Protein AF-A0A2I0HQG8-F1 (afdb_monomer_lite)

Sequence (71 aa):
MANPPKQSAQETPHRALEAKFITLLQSCKVPKQLHQVQAQLVVHGFEHNDYIGPKVISLCFETKEIGYARK

Structure (mmCIF, N/CA/C/O backbone):
data_AF-A0A2I0HQG8-F1
#
_entry.id   AF-A0A2I0HQG8-F1
#
loop_
_atom_site.group_PDB
_atom_site.id
_atom_site.type_symbol
_atom_site.label_atom_id
_atom_site.label_alt_id
_atom_site.label_comp_id
_atom_site.label_asym_id
_atom_site.label_entity_id
_atom_site.label_seq_id
_atom_site.pdbx_PDB_ins_code
_atom_site.Cartn_x
_atom_site.Cartn_y
_atom_site.Cartn_z
_atom_site.occupancy
_atom_site.B_iso_or_equiv
_atom_site.auth_seq_id
_atom_site.auth_comp_id
_atom_site.auth_asym_id
_atom_site.auth_atom_id
_atom_site.pdbx_PDB_model_num
ATOM 1 N N . MET A 1 1 ? 29.859 17.602 -33.797 1.00 47.97 1 MET A N 1
ATOM 2 C CA . MET A 1 1 ? 29.227 16.440 -33.134 1.00 47.97 1 MET A CA 1
ATOM 3 C C . MET A 1 1 ? 28.118 16.962 -32.238 1.00 47.97 1 MET A C 1
ATOM 5 O O . MET A 1 1 ? 28.405 17.508 -31.182 1.00 47.97 1 MET A O 1
ATOM 9 N N . ALA A 1 2 ? 26.874 16.926 -32.715 1.00 45.00 2 ALA A N 1
ATOM 10 C CA . ALA A 1 2 ? 25.723 17.363 -31.934 1.00 45.00 2 ALA A CA 1
ATOM 11 C C . ALA A 1 2 ? 25.400 16.294 -30.880 1.00 45.00 2 ALA A C 1
ATOM 13 O O . ALA A 1 2 ? 25.245 15.124 -31.222 1.00 45.00 2 ALA A O 1
ATOM 14 N N . ASN A 1 3 ? 25.334 16.690 -29.607 1.00 43.47 3 ASN A N 1
ATOM 15 C CA . ASN A 1 3 ? 24.749 15.857 -28.560 1.00 43.47 3 ASN A CA 1
ATOM 16 C C . ASN A 1 3 ? 23.266 15.631 -28.901 1.00 43.47 3 ASN A C 1
ATOM 18 O O . ASN A 1 3 ? 22.579 16.616 -29.188 1.00 43.47 3 ASN A O 1
ATOM 22 N N . PRO A 1 4 ? 22.750 14.390 -28.871 1.00 52.03 4 PRO A N 1
ATOM 23 C CA . PRO A 1 4 ? 21.319 14.183 -29.007 1.00 52.03 4 PRO A CA 1
ATOM 24 C C . PRO A 1 4 ? 20.604 14.864 -27.827 1.00 52.03 4 PRO A C 1
ATOM 26 O O . PRO A 1 4 ? 21.096 14.806 -26.693 1.00 52.03 4 PRO A O 1
ATOM 29 N N . PRO A 1 5 ? 19.465 15.537 -28.064 1.00 49.53 5 PRO A N 1
ATOM 30 C CA . PRO A 1 5 ? 18.680 16.111 -26.984 1.00 49.53 5 PRO A CA 1
ATOM 31 C C . PRO A 1 5 ? 18.281 14.989 -26.022 1.00 49.53 5 PRO A C 1
ATOM 33 O O . PRO A 1 5 ? 17.733 13.968 -26.437 1.00 49.53 5 PRO A O 1
ATOM 36 N N . LYS A 1 6 ? 18.597 15.179 -24.734 1.00 53.53 6 LYS A N 1
ATOM 37 C CA . LYS A 1 6 ? 18.135 14.319 -23.641 1.00 53.53 6 LYS A CA 1
ATOM 38 C C . LYS A 1 6 ? 16.630 14.166 -23.801 1.00 53.53 6 LYS A C 1
ATOM 40 O O . LYS A 1 6 ? 15.915 15.164 -23.749 1.00 53.53 6 LYS A O 1
ATOM 45 N N . GLN A 1 7 ? 16.201 12.932 -24.053 1.00 49.75 7 GLN A N 1
ATOM 46 C CA . GLN A 1 7 ? 14.803 12.554 -24.175 1.00 49.75 7 GLN A CA 1
ATOM 47 C C . GLN A 1 7 ? 14.029 13.222 -23.041 1.00 49.75 7 GLN A C 1
ATOM 49 O O . GLN A 1 7 ? 14.287 12.980 -21.860 1.00 49.75 7 GLN A O 1
ATOM 54 N N . SER A 1 8 ? 13.130 14.121 -23.429 1.00 49.66 8 SER A N 1
ATOM 55 C CA . SER A 1 8 ? 12.047 14.611 -22.596 1.00 49.66 8 SER A CA 1
ATOM 56 C C . SER A 1 8 ? 11.459 13.424 -21.843 1.00 49.66 8 SER A C 1
ATOM 58 O O . SER A 1 8 ? 11.225 12.377 -22.440 1.00 49.66 8 SER A O 1
ATOM 60 N N . ALA A 1 9 ? 11.301 13.581 -20.530 1.00 56.41 9 ALA A N 1
ATOM 61 C CA . ALA A 1 9 ? 10.834 12.570 -19.595 1.00 56.41 9 ALA A CA 1
ATOM 62 C C . ALA A 1 9 ? 9.626 11.785 -20.140 1.00 56.41 9 ALA A C 1
ATOM 64 O O . ALA A 1 9 ? 8.476 12.171 -19.953 1.00 56.41 9 ALA A O 1
ATOM 65 N N . GLN A 1 10 ? 9.882 10.670 -20.822 1.00 54.16 10 GLN A N 1
ATOM 66 C CA . GLN A 1 10 ? 8.871 9.660 -21.068 1.00 54.16 10 GLN A CA 1
ATOM 67 C C . GLN A 1 10 ? 8.793 8.868 -19.772 1.00 54.16 10 GLN A C 1
ATOM 69 O O . GLN A 1 10 ? 9.535 7.905 -19.572 1.00 54.16 10 GLN A O 1
ATOM 74 N N . GLU A 1 11 ? 7.953 9.322 -18.841 1.00 59.22 11 GLU A N 1
ATOM 75 C CA . GLU A 1 11 ? 7.519 8.454 -17.754 1.00 59.22 11 GLU A CA 1
ATOM 76 C C . GLU A 1 11 ? 6.965 7.195 -18.407 1.00 59.22 11 GLU A C 1
ATOM 78 O O . GLU A 1 11 ? 5.993 7.236 -19.165 1.00 59.22 11 GLU A O 1
ATOM 83 N N . THR A 1 12 ? 7.639 6.068 -18.190 1.00 80.88 12 THR A N 1
ATOM 84 C CA . THR A 1 12 ? 7.122 4.796 -18.671 1.00 80.88 12 THR A CA 1
ATOM 85 C C . THR A 1 12 ? 5.716 4.620 -18.090 1.00 80.88 12 THR A C 1
ATOM 87 O O . THR A 1 12 ? 5.474 5.040 -16.954 1.00 80.88 12 THR A O 1
ATOM 90 N N . PRO A 1 13 ? 4.775 3.990 -18.814 1.00 81.06 13 PRO A N 1
ATOM 91 C CA . PRO A 1 13 ? 3.435 3.729 -18.285 1.00 81.06 13 PRO A CA 1
ATOM 92 C C . PRO A 1 13 ? 3.471 3.079 -16.894 1.00 81.06 13 PRO A C 1
ATOM 94 O O . PRO A 1 13 ? 2.638 3.377 -16.045 1.00 81.06 13 PRO A O 1
ATOM 97 N N . HIS A 1 14 ? 4.503 2.269 -16.641 1.00 83.62 14 HIS A N 1
ATOM 98 C CA . HIS A 1 14 ? 4.811 1.688 -15.342 1.00 83.62 14 HIS A CA 1
ATOM 99 C C . HIS A 1 14 ? 5.121 2.734 -14.256 1.00 83.62 14 HIS A C 1
ATOM 101 O O . HIS A 1 14 ? 4.535 2.670 -13.181 1.00 83.62 14 HIS A O 1
ATOM 107 N N . ARG A 1 15 ? 5.993 3.722 -14.516 1.00 85.12 15 ARG A N 1
ATOM 108 C CA . ARG A 1 15 ? 6.294 4.806 -13.557 1.00 85.12 15 ARG A CA 1
ATOM 109 C C . ARG A 1 15 ? 5.080 5.686 -13.276 1.00 85.12 15 ARG A C 1
ATOM 111 O O . ARG A 1 15 ? 4.829 6.028 -12.124 1.00 85.12 15 ARG A O 1
ATOM 118 N N . ALA A 1 16 ? 4.293 5.992 -14.305 1.00 87.94 16 ALA A N 1
ATOM 119 C CA . ALA A 1 16 ? 3.056 6.746 -14.132 1.00 87.94 16 ALA A CA 1
ATOM 120 C C . ALA A 1 16 ? 2.036 5.978 -13.269 1.00 87.94 16 ALA A C 1
ATOM 122 O O . ALA A 1 16 ? 1.331 6.575 -12.454 1.00 87.94 16 ALA A O 1
ATOM 123 N N . LEU A 1 17 ? 1.954 4.652 -13.426 1.00 89.50 17 LEU A N 1
ATOM 124 C CA . LEU A 1 17 ? 1.091 3.808 -12.599 1.00 89.50 17 LEU A CA 1
ATOM 125 C C . LEU A 1 17 ? 1.602 3.709 -11.153 1.00 89.50 17 LEU A C 1
ATOM 127 O O . LEU A 1 17 ? 0.810 3.822 -10.220 1.00 89.50 17 LEU A O 1
ATOM 131 N N . GLU A 1 18 ? 2.917 3.582 -10.966 1.00 89.62 18 GLU A N 1
ATOM 132 C CA . GLU A 1 18 ? 3.564 3.584 -9.649 1.00 89.62 18 GLU A CA 1
ATOM 133 C C . GLU A 1 18 ? 3.238 4.864 -8.868 1.00 89.62 18 GLU A C 1
ATOM 135 O O . GLU A 1 18 ? 2.764 4.801 -7.733 1.00 89.62 18 GLU A O 1
ATOM 140 N N . ALA A 1 19 ? 3.396 6.031 -9.502 1.00 90.31 19 ALA A N 1
ATOM 141 C CA . ALA A 1 19 ? 3.070 7.319 -8.896 1.00 90.31 19 ALA A CA 1
ATOM 142 C C . ALA A 1 19 ? 1.591 7.404 -8.478 1.00 90.31 19 ALA A C 1
ATOM 144 O O . ALA A 1 19 ? 1.288 7.843 -7.366 1.00 90.31 19 ALA A O 1
ATOM 145 N N . LYS A 1 20 ? 0.668 6.918 -9.322 1.00 91.56 20 LYS A N 1
ATOM 146 C CA . LYS A 1 20 ? -0.767 6.864 -8.994 1.00 91.56 20 LYS A CA 1
ATOM 147 C C . LYS A 1 20 ? -1.043 5.997 -7.771 1.00 91.56 20 LYS A C 1
ATOM 149 O O . LYS A 1 20 ? -1.815 6.412 -6.907 1.00 91.56 20 LYS A O 1
ATOM 154 N N . PHE A 1 21 ? -0.411 4.828 -7.671 1.00 91.31 21 PHE A N 1
ATOM 155 C CA . PHE A 1 21 ? -0.563 3.967 -6.500 1.00 91.31 21 PHE A CA 1
ATOM 156 C C . PHE A 1 21 ? -0.001 4.606 -5.237 1.00 91.31 21 PHE A C 1
ATOM 158 O O . PHE A 1 21 ? -0.643 4.534 -4.192 1.00 91.31 21 PHE A O 1
ATOM 165 N N . ILE A 1 22 ? 1.142 5.287 -5.324 1.00 90.31 22 ILE A N 1
ATOM 166 C CA . ILE A 1 22 ? 1.710 6.020 -4.188 1.00 90.31 22 ILE A CA 1
ATOM 167 C C . ILE A 1 22 ? 0.735 7.098 -3.699 1.00 90.31 22 ILE A C 1
ATOM 169 O O . ILE A 1 22 ? 0.463 7.166 -2.499 1.00 90.31 22 ILE A O 1
ATOM 173 N N . THR A 1 23 ? 0.172 7.901 -4.604 1.00 90.88 23 THR A N 1
ATOM 174 C CA . THR A 1 23 ? -0.833 8.915 -4.247 1.00 90.88 23 THR A CA 1
ATOM 175 C C . THR A 1 23 ? -2.083 8.281 -3.637 1.00 90.88 23 THR A C 1
ATOM 177 O O . THR A 1 23 ? -2.603 8.774 -2.634 1.00 90.88 23 THR A O 1
ATOM 180 N N . LEU A 1 24 ? -2.552 7.165 -4.199 1.00 89.94 24 LEU A N 1
ATOM 181 C CA . LEU A 1 24 ? -3.724 6.455 -3.696 1.00 89.94 24 LEU A CA 1
ATOM 182 C C . LEU A 1 24 ? -3.491 5.922 -2.276 1.00 89.94 24 LEU A C 1
ATOM 184 O O . LEU A 1 24 ? -4.330 6.142 -1.402 1.00 89.94 24 LEU A O 1
ATOM 188 N N . LEU A 1 25 ? -2.328 5.316 -2.026 1.00 88.50 25 LEU A N 1
ATOM 189 C CA . LEU A 1 25 ? -1.906 4.843 -0.706 1.00 88.50 25 LEU A CA 1
ATOM 190 C C . LEU A 1 25 ? -1.852 5.987 0.312 1.00 88.50 25 LEU A C 1
ATOM 192 O O . LEU A 1 25 ? -2.405 5.855 1.396 1.00 88.50 25 LEU A O 1
ATOM 196 N N . GLN A 1 26 ? -1.283 7.139 -0.049 1.00 87.44 26 GLN A N 1
ATOM 197 C CA . GLN A 1 26 ? -1.245 8.319 0.829 1.00 87.44 26 GLN A CA 1
ATOM 198 C C . GLN A 1 26 ? -2.637 8.867 1.180 1.00 87.44 26 GLN A C 1
ATOM 200 O O . GLN A 1 26 ? -2.820 9.468 2.236 1.00 87.44 26 GLN A O 1
ATOM 205 N N . SER A 1 27 ? -3.619 8.688 0.295 1.00 87.06 27 SER A N 1
ATOM 206 C CA . SER A 1 27 ? -5.002 9.121 0.528 1.00 87.06 27 SER A CA 1
ATOM 207 C C . SER A 1 27 ? -5.849 8.100 1.298 1.00 87.06 27 SER A C 1
ATOM 209 O O . SER A 1 27 ? -6.964 8.418 1.720 1.00 87.06 27 SER A O 1
ATOM 211 N N . CYS A 1 28 ? -5.335 6.882 1.477 1.00 86.88 28 CYS A N 1
ATOM 212 C CA . CYS A 1 28 ? -6.057 5.767 2.062 1.00 86.88 28 CYS A CA 1
ATOM 213 C C . CYS A 1 28 ? -6.190 5.947 3.579 1.00 86.88 28 CYS A C 1
ATOM 215 O O . CYS A 1 28 ? -5.197 6.028 4.296 1.00 86.88 28 CYS A O 1
ATOM 217 N N . LYS A 1 29 ? -7.430 6.003 4.078 1.00 79.94 29 LYS A N 1
ATOM 218 C CA . LYS A 1 29 ? -7.720 6.224 5.511 1.00 79.94 29 LYS A CA 1
ATOM 219 C C . LYS A 1 29 ? -8.454 5.069 6.177 1.00 79.94 29 LYS A C 1
ATOM 221 O O . LYS A 1 29 ? -8.604 5.064 7.394 1.00 79.94 29 LYS A O 1
ATOM 226 N N . VAL A 1 30 ? -8.958 4.122 5.385 1.00 82.50 30 VAL A N 1
ATOM 227 C CA . VAL A 1 30 ? -9.764 3.005 5.883 1.00 82.50 30 VAL A CA 1
ATOM 228 C C . VAL A 1 30 ? -9.224 1.666 5.377 1.00 82.50 30 VAL A C 1
ATOM 230 O O . VAL A 1 30 ? -8.850 1.570 4.205 1.00 82.50 30 VAL A O 1
ATOM 233 N N . PRO A 1 31 ? -9.260 0.605 6.202 1.00 80.75 31 PRO A N 1
ATOM 234 C CA . PRO A 1 31 ? -8.779 -0.730 5.832 1.00 80.75 31 PRO A CA 1
ATOM 235 C C . PRO A 1 31 ? -9.341 -1.281 4.518 1.00 80.75 31 PRO A C 1
ATOM 237 O O . PRO A 1 31 ? -8.628 -1.834 3.689 1.00 80.75 31 PRO A O 1
ATOM 240 N N . LYS A 1 32 ? -10.639 -1.064 4.271 1.00 85.00 32 LYS A N 1
ATOM 241 C CA . LYS A 1 32 ? -11.305 -1.541 3.052 1.00 85.00 32 LYS A CA 1
ATOM 242 C C . LYS A 1 32 ? -10.675 -0.973 1.777 1.00 85.00 32 LYS A C 1
ATOM 244 O O . LYS A 1 32 ? -10.569 -1.690 0.787 1.00 85.00 32 LYS A O 1
ATOM 249 N N . GLN A 1 33 ? -10.277 0.301 1.799 1.00 86.44 33 GLN A N 1
ATOM 250 C CA . GLN A 1 33 ? -9.596 0.926 0.666 1.00 86.44 33 GLN A CA 1
ATOM 251 C C . GLN A 1 33 ? -8.217 0.297 0.479 1.00 86.44 33 GLN A C 1
ATOM 253 O O . GLN A 1 33 ? -7.868 -0.042 -0.645 1.00 86.44 33 GLN A O 1
ATOM 258 N N . LEU A 1 34 ? -7.488 0.043 1.567 1.00 86.88 34 LEU A N 1
ATOM 259 C CA . LEU A 1 34 ? -6.162 -0.571 1.516 1.00 86.88 34 LEU A CA 1
ATOM 260 C C . LEU A 1 34 ? -6.198 -1.953 0.850 1.00 86.88 34 LEU A C 1
ATOM 262 O O . LEU A 1 34 ? -5.400 -2.212 -0.048 1.00 86.88 34 LEU A O 1
ATOM 266 N N . HIS A 1 35 ? -7.187 -2.789 1.182 1.00 86.38 35 HIS A N 1
ATOM 267 C CA . HIS A 1 35 ? -7.387 -4.084 0.517 1.00 86.38 35 HIS A CA 1
ATOM 268 C C . HIS A 1 35 ? -7.662 -3.954 -0.984 1.00 86.38 35 HIS A C 1
ATOM 270 O O . HIS A 1 35 ? -7.141 -4.731 -1.784 1.00 86.38 35 HIS A O 1
ATOM 276 N N . GLN A 1 36 ? -8.460 -2.962 -1.387 1.00 89.94 36 GLN A N 1
ATOM 277 C CA . GLN A 1 36 ? -8.725 -2.709 -2.804 1.00 89.94 36 GLN A CA 1
ATOM 278 C C . GLN A 1 36 ? -7.458 -2.261 -3.538 1.00 89.94 36 GLN A C 1
ATOM 280 O O . GLN A 1 36 ? -7.193 -2.749 -4.637 1.00 89.94 36 GLN A O 1
ATOM 285 N N . VAL A 1 37 ? -6.654 -1.385 -2.925 1.00 90.00 37 VAL A N 1
ATOM 286 C CA . VAL A 1 37 ? -5.371 -0.960 -3.499 1.00 90.00 37 VAL A CA 1
ATOM 287 C C . VAL A 1 37 ? -4.420 -2.146 -3.624 1.00 90.00 37 VAL A C 1
ATOM 289 O 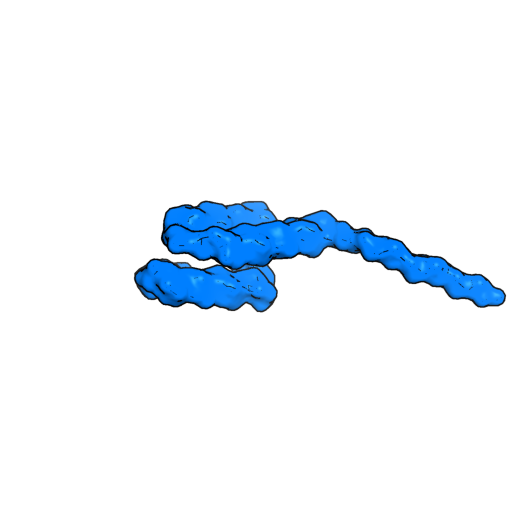O . VAL A 1 37 ? -3.834 -2.336 -4.685 1.00 90.00 37 VAL A O 1
ATOM 292 N N . GLN A 1 38 ? -4.305 -2.988 -2.595 1.00 88.25 38 GLN A N 1
ATOM 293 C CA . GLN A 1 38 ? -3.441 -4.167 -2.634 1.00 88.25 38 GLN A CA 1
ATOM 294 C C . GLN A 1 38 ? -3.844 -5.152 -3.738 1.00 88.25 38 GLN A C 1
ATOM 296 O O . GLN A 1 38 ? -2.980 -5.634 -4.467 1.00 88.25 38 GLN A O 1
ATOM 301 N N . ALA A 1 39 ? -5.143 -5.401 -3.927 1.00 90.94 39 ALA A N 1
ATOM 302 C CA . ALA A 1 39 ? -5.622 -6.230 -5.032 1.00 90.94 39 ALA A CA 1
ATOM 303 C C . ALA A 1 39 ? -5.225 -5.646 -6.400 1.00 90.94 39 ALA A C 1
ATOM 305 O O . ALA A 1 39 ? -4.793 -6.382 -7.287 1.00 90.94 39 ALA A O 1
ATOM 306 N N . GLN A 1 40 ? -5.314 -4.322 -6.567 1.00 91.44 40 GLN A N 1
ATOM 307 C CA . GLN A 1 40 ? -4.871 -3.664 -7.798 1.00 91.44 40 GLN A CA 1
ATOM 308 C C . GLN A 1 40 ? -3.355 -3.744 -7.992 1.00 91.44 40 GLN A C 1
ATOM 310 O O . GLN A 1 40 ? -2.909 -3.963 -9.116 1.00 91.44 40 GLN A O 1
ATOM 315 N N . LEU A 1 41 ? -2.562 -3.633 -6.925 1.00 90.50 4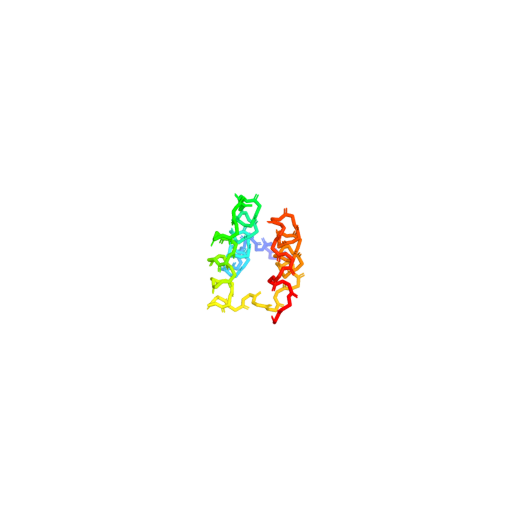1 LEU A N 1
ATOM 316 C CA . LEU A 1 41 ? -1.112 -3.807 -7.011 1.00 90.50 41 LEU A CA 1
ATOM 317 C C . LEU A 1 41 ? -0.750 -5.192 -7.553 1.00 90.50 41 LEU A C 1
ATOM 319 O O . LEU A 1 41 ? 0.071 -5.275 -8.459 1.00 90.50 41 LEU A O 1
ATOM 323 N N . VAL A 1 42 ? -1.406 -6.256 -7.080 1.00 90.06 42 VAL A N 1
ATOM 324 C CA . VAL A 1 42 ? -1.190 -7.624 -7.588 1.00 90.06 42 VAL A CA 1
ATOM 325 C C . VAL A 1 42 ? -1.589 -7.738 -9.062 1.00 90.06 42 VAL A C 1
ATOM 327 O O . VAL A 1 42 ? -0.792 -8.187 -9.879 1.00 90.06 42 VAL A O 1
ATOM 330 N N . VAL A 1 43 ? -2.784 -7.263 -9.436 1.00 92.50 43 VAL A N 1
ATOM 331 C CA . VAL A 1 43 ? -3.266 -7.303 -10.834 1.00 92.50 43 VAL A CA 1
ATOM 332 C C . VAL A 1 43 ? -2.317 -6.579 -11.793 1.00 92.50 43 VAL A C 1
ATOM 334 O O . VAL A 1 43 ? -2.154 -6.996 -12.938 1.00 92.50 43 VAL A O 1
ATOM 337 N N . HIS A 1 44 ? -1.680 -5.504 -11.331 1.00 89.06 44 HIS A N 1
ATOM 338 C CA . HIS A 1 44 ? -0.742 -4.716 -12.123 1.00 89.06 44 HIS A CA 1
ATOM 339 C C . HIS A 1 44 ? 0.731 -5.144 -11.969 1.00 89.06 44 HIS A C 1
ATOM 341 O O . HIS A 1 44 ? 1.594 -4.505 -12.568 1.00 89.06 44 HIS A O 1
ATOM 347 N N . GLY A 1 45 ? 1.029 -6.208 -11.211 1.00 88.81 45 GLY A N 1
ATOM 348 C CA . GLY A 1 45 ? 2.383 -6.759 -11.055 1.00 88.81 45 GLY A CA 1
ATOM 349 C C . GLY A 1 45 ? 3.301 -5.991 -10.094 1.00 88.81 45 GLY A C 1
ATOM 350 O O . GLY A 1 45 ? 4.519 -6.127 -10.159 1.00 88.81 45 GLY A O 1
ATOM 351 N N . PHE A 1 46 ? 2.739 -5.182 -9.196 1.00 88.94 46 PHE A N 1
ATOM 352 C CA . PHE A 1 46 ? 3.465 -4.388 -8.195 1.00 88.94 46 PHE A CA 1
ATOM 353 C C . PHE A 1 46 ? 3.629 -5.093 -6.841 1.00 88.94 46 PHE A C 1
ATOM 355 O O . PHE A 1 46 ? 4.110 -4.480 -5.889 1.00 88.94 46 PHE A O 1
ATOM 362 N N . GLU A 1 47 ? 3.248 -6.366 -6.729 1.00 83.44 47 GLU A N 1
ATOM 363 C CA . GLU A 1 47 ? 3.327 -7.137 -5.477 1.00 83.44 47 GLU A CA 1
ATOM 364 C C . GLU A 1 47 ? 4.759 -7.240 -4.911 1.00 83.44 47 GLU A C 1
ATOM 366 O O . GLU A 1 47 ? 4.942 -7.265 -3.698 1.00 83.44 47 GLU A O 1
ATOM 371 N N . HIS A 1 48 ? 5.769 -7.202 -5.786 1.00 82.94 48 HIS A N 1
ATOM 372 C CA . HIS A 1 48 ? 7.194 -7.225 -5.436 1.00 82.94 48 HIS A CA 1
ATOM 373 C C . HIS A 1 48 ? 7.884 -5.865 -5.637 1.00 82.94 48 HIS A C 1
ATOM 375 O O . HIS A 1 48 ? 9.102 -5.802 -5.772 1.00 82.94 48 HIS A O 1
ATOM 381 N N . ASN A 1 49 ? 7.130 -4.763 -5.722 1.00 87.31 49 ASN A N 1
ATOM 382 C CA . ASN A 1 49 ? 7.731 -3.446 -5.919 1.00 87.31 49 ASN A CA 1
ATOM 383 C C . ASN A 1 49 ? 8.366 -2.941 -4.610 1.00 87.31 49 ASN A C 1
ATOM 385 O O . ASN A 1 49 ? 7.663 -2.670 -3.633 1.00 87.31 49 ASN A O 1
ATOM 389 N N . ASP A 1 50 ? 9.687 -2.750 -4.627 1.00 85.94 50 ASP A N 1
ATOM 390 C CA . ASP A 1 50 ? 10.489 -2.338 -3.464 1.00 85.94 50 ASP A CA 1
ATOM 391 C C . ASP A 1 50 ? 10.105 -0.963 -2.886 1.00 85.94 50 ASP A C 1
ATOM 393 O O . ASP A 1 50 ? 10.391 -0.670 -1.725 1.00 85.94 50 ASP A O 1
ATOM 397 N N . TYR A 1 51 ? 9.440 -0.108 -3.668 1.00 85.31 51 TYR A N 1
ATOM 398 C CA . TYR A 1 51 ? 9.014 1.228 -3.241 1.00 85.31 51 TYR A CA 1
ATOM 399 C C . TYR A 1 51 ? 7.584 1.254 -2.694 1.00 85.31 51 TYR A C 1
ATOM 401 O O . TYR A 1 51 ? 7.270 2.053 -1.804 1.00 85.31 51 TYR A O 1
ATOM 409 N N . ILE A 1 52 ? 6.706 0.397 -3.218 1.00 87.38 52 ILE A N 1
ATOM 410 C CA . ILE A 1 52 ? 5.297 0.336 -2.820 1.00 87.38 52 ILE A CA 1
ATOM 411 C C . ILE A 1 52 ? 5.081 -0.634 -1.655 1.00 87.38 52 ILE A C 1
ATOM 413 O O . ILE A 1 52 ? 4.333 -0.297 -0.735 1.00 87.38 52 ILE A O 1
ATOM 417 N N . GLY A 1 53 ? 5.755 -1.787 -1.644 1.00 86.56 53 GLY A N 1
ATOM 418 C CA . GLY A 1 53 ? 5.615 -2.805 -0.596 1.00 86.56 53 GLY A CA 1
ATOM 419 C C . GLY A 1 53 ? 5.756 -2.241 0.826 1.00 86.56 53 GLY A C 1
ATOM 420 O O . GLY A 1 53 ? 4.831 -2.391 1.629 1.00 86.56 53 GLY A O 1
ATOM 421 N N . PRO A 1 54 ? 6.835 -1.495 1.140 1.00 87.75 54 PRO A N 1
ATOM 422 C CA . PRO A 1 54 ? 6.995 -0.871 2.452 1.00 87.75 54 PRO A CA 1
ATOM 423 C C . PRO A 1 54 ? 5.871 0.109 2.811 1.00 87.75 54 PRO A C 1
ATOM 425 O O . PRO A 1 54 ? 5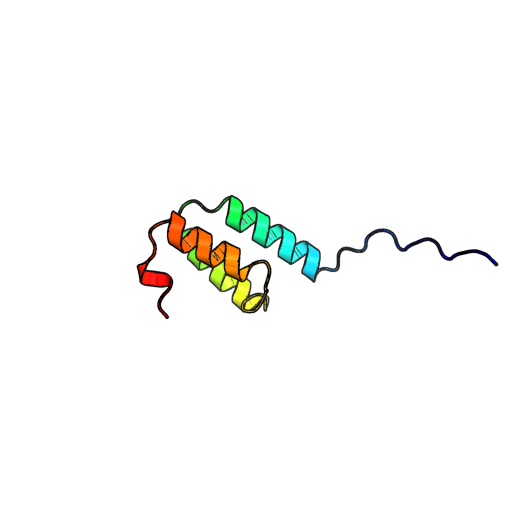.443 0.147 3.962 1.00 87.75 54 PRO A O 1
ATOM 428 N N . LYS A 1 55 ? 5.341 0.870 1.840 1.00 87.81 55 LYS A N 1
ATOM 429 C CA . LYS A 1 55 ? 4.240 1.824 2.075 1.00 87.81 55 LYS A CA 1
ATOM 430 C C . LYS A 1 55 ? 2.946 1.112 2.451 1.00 87.81 55 LYS A C 1
ATOM 432 O O . LYS A 1 55 ? 2.254 1.565 3.358 1.00 87.81 55 LYS A O 1
ATOM 437 N N . VAL A 1 56 ? 2.632 0.005 1.776 1.00 86.12 56 VAL A N 1
ATOM 438 C CA . VAL A 1 56 ? 1.464 -0.827 2.106 1.00 86.12 56 VAL A CA 1
ATOM 439 C C . VAL A 1 56 ? 1.586 -1.352 3.535 1.00 86.12 56 VAL A C 1
ATOM 441 O O . VAL A 1 56 ? 0.646 -1.211 4.313 1.00 86.12 56 VAL A O 1
ATOM 444 N N . ILE A 1 57 ? 2.759 -1.872 3.911 1.00 84.56 57 ILE A N 1
ATOM 445 C CA . ILE A 1 57 ? 3.019 -2.368 5.270 1.00 84.56 57 ILE A CA 1
ATOM 446 C C . ILE A 1 57 ? 2.833 -1.249 6.304 1.00 84.56 57 ILE A C 1
ATOM 448 O O . ILE A 1 57 ? 2.111 -1.446 7.281 1.00 84.56 57 ILE A O 1
ATOM 452 N N . SER A 1 58 ? 3.423 -0.067 6.086 1.00 85.75 58 SER A 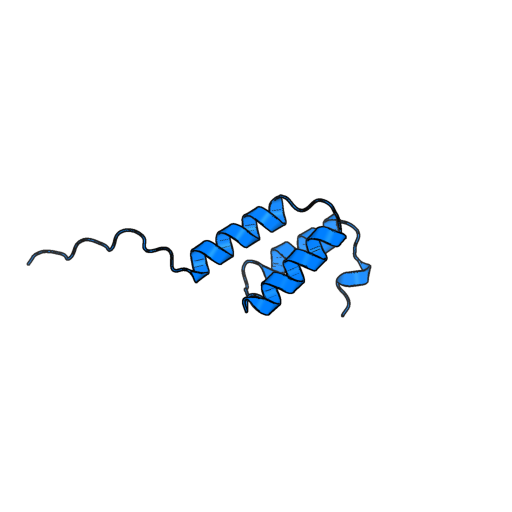N 1
ATOM 453 C CA . SER A 1 58 ? 3.248 1.091 6.976 1.00 85.75 58 SER A CA 1
ATOM 454 C C . SER A 1 58 ? 1.774 1.464 7.157 1.00 85.75 58 SER A C 1
ATOM 456 O O . SER A 1 58 ? 1.327 1.647 8.287 1.00 85.75 58 SER A O 1
ATOM 458 N N . LEU A 1 59 ? 0.995 1.489 6.073 1.00 84.69 59 LEU A N 1
ATOM 459 C CA . LEU A 1 59 ? -0.444 1.762 6.126 1.00 84.69 59 LEU A CA 1
ATOM 460 C C . LEU A 1 59 ? -1.229 0.683 6.883 1.00 84.69 59 LEU A C 1
ATOM 462 O O . LEU A 1 59 ? -2.139 1.025 7.639 1.00 84.69 59 LEU A O 1
ATOM 466 N N . CYS A 1 60 ? -0.880 -0.600 6.747 1.00 81.75 60 CYS A N 1
ATOM 467 C CA . CYS A 1 60 ? -1.481 -1.675 7.549 1.00 81.75 60 CYS A CA 1
ATOM 468 C C . CYS A 1 60 ? -1.234 -1.459 9.053 1.00 81.75 60 CYS A C 1
ATOM 470 O O . CYS A 1 60 ? -2.144 -1.639 9.866 1.00 81.75 60 CYS A O 1
ATOM 472 N N . PHE A 1 61 ? -0.025 -1.027 9.431 1.00 81.75 61 PHE A N 1
ATOM 473 C CA . PHE A 1 61 ? 0.293 -0.676 10.819 1.00 81.75 61 PHE A CA 1
ATOM 474 C C . PHE A 1 61 ? -0.507 0.542 11.307 1.00 81.75 61 PHE A C 1
ATOM 476 O O . PHE A 1 61 ? -1.106 0.487 12.383 1.00 81.75 61 PHE A O 1
ATOM 483 N N . GLU A 1 62 ? -0.558 1.622 10.523 1.00 81.12 62 GLU A N 1
ATOM 484 C CA . GLU A 1 62 ? -1.261 2.867 10.876 1.00 81.12 62 GLU A CA 1
ATOM 485 C C . GLU A 1 62 ? -2.777 2.676 11.003 1.00 81.12 62 GLU A C 1
ATOM 487 O O . GLU A 1 62 ? -3.411 3.223 11.908 1.00 81.12 62 GLU A O 1
ATOM 492 N N . THR A 1 63 ? -3.363 1.851 10.136 1.00 75.81 63 THR A N 1
ATOM 493 C CA . THR A 1 63 ? -4.801 1.539 10.153 1.00 75.81 63 THR A CA 1
ATOM 494 C C . THR A 1 63 ? -5.187 0.504 11.216 1.00 75.81 63 THR A C 1
ATOM 496 O O . THR A 1 63 ? -6.361 0.152 11.323 1.00 75.81 63 THR A O 1
ATOM 499 N N . LYS A 1 64 ? -4.230 0.063 12.053 1.00 71.38 64 LYS A N 1
ATOM 500 C CA . LYS A 1 64 ? -4.385 -0.977 13.089 1.00 71.38 64 LYS A CA 1
ATOM 501 C C . LYS A 1 64 ? -4.841 -2.339 12.548 1.00 71.38 64 LYS A C 1
ATOM 503 O O . LYS A 1 64 ? -5.261 -3.196 13.324 1.00 71.38 64 LYS A O 1
ATOM 508 N N . GLU A 1 65 ? -4.655 -2.591 11.255 1.00 65.44 65 GLU A N 1
ATOM 509 C CA . GLU A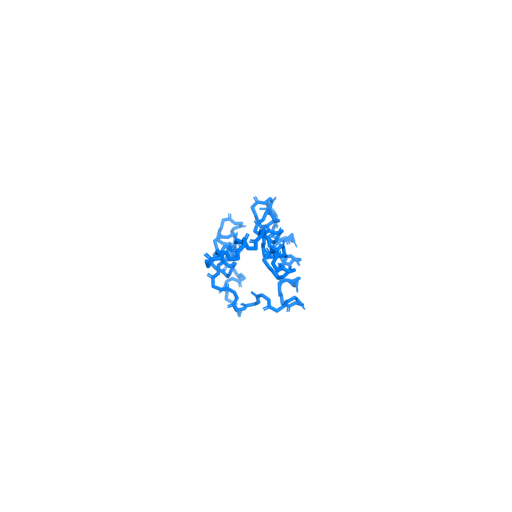 1 65 ? -4.838 -3.894 10.601 1.00 65.44 65 GLU A CA 1
ATOM 510 C C . GLU A 1 65 ? -3.615 -4.803 10.851 1.00 65.44 65 GLU A C 1
ATOM 512 O O . GLU A 1 65 ? -3.088 -5.458 9.952 1.00 65.44 65 GLU A O 1
ATOM 517 N N . ILE A 1 66 ? -3.135 -4.878 12.100 1.00 56.34 66 ILE A N 1
ATOM 518 C CA . ILE A 1 66 ? -1.980 -5.719 12.478 1.00 56.34 66 ILE A CA 1
ATOM 519 C C . ILE A 1 66 ? -2.285 -7.215 12.238 1.00 56.34 66 ILE A C 1
ATOM 521 O O . ILE A 1 66 ? -1.373 -8.022 12.063 1.00 56.34 66 ILE A O 1
ATOM 525 N N . GLY A 1 67 ? -3.568 -7.588 12.151 1.00 56.25 67 GLY A N 1
ATOM 526 C CA . GLY A 1 67 ? -4.009 -8.927 11.754 1.00 56.25 67 GLY A CA 1
ATOM 527 C C . GLY A 1 67 ? -3.771 -9.276 10.278 1.00 56.25 67 GLY A C 1
ATOM 528 O O . GLY A 1 67 ? -3.736 -10.462 9.960 1.00 56.25 67 GLY A O 1
ATOM 529 N N . TYR A 1 68 ? -3.576 -8.289 9.393 1.00 53.88 68 TYR A N 1
ATOM 530 C CA . TYR A 1 68 ? -3.393 -8.507 7.950 1.00 53.88 68 TYR A CA 1
ATOM 531 C C . TYR A 1 68 ? -1.917 -8.607 7.537 1.00 53.88 68 TYR A C 1
ATOM 533 O O . TYR A 1 68 ? -1.588 -9.283 6.570 1.00 53.88 68 TYR A O 1
ATOM 541 N N . ALA A 1 69 ? -0.995 -8.035 8.322 1.00 54.00 69 ALA A N 1
ATOM 542 C CA . ALA A 1 69 ? 0.454 -8.172 8.109 1.00 54.00 69 ALA A CA 1
ATOM 543 C C . ALA A 1 69 ? 0.979 -9.617 8.299 1.00 54.00 69 ALA A C 1
ATOM 545 O O . ALA A 1 69 ? 2.168 -9.881 8.122 1.00 54.00 69 ALA A O 1
ATOM 546 N N . ARG A 1 70 ? 0.100 -10.558 8.668 1.00 51.84 70 ARG A N 1
ATOM 547 C CA . ARG A 1 70 ? 0.371 -11.994 8.762 1.00 51.84 70 ARG A CA 1
ATOM 548 C C . ARG A 1 70 ? -0.563 -12.772 7.828 1.00 51.84 70 ARG A C 1
ATOM 550 O O . ARG A 1 70 ? -1.571 -13.316 8.277 1.00 51.84 70 ARG A O 1
ATOM 557 N N . LYS A 1 71 ? -0.191 -12.855 6.552 1.00 46.56 71 LYS A N 1
ATOM 558 C CA . LYS 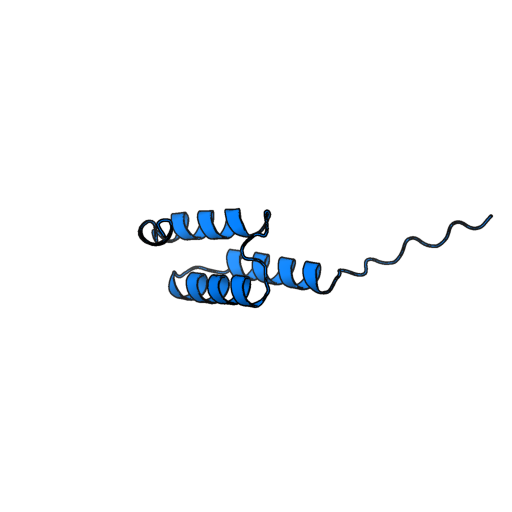A 1 71 ? -0.325 -14.042 5.692 1.00 46.56 71 LYS A CA 1
ATOM 559 C C . LYS A 1 71 ? 0.400 -13.827 4.376 1.00 46.56 71 LYS A C 1
ATOM 561 O O . LYS A 1 71 ? 0.234 -12.732 3.803 1.00 46.56 71 LYS A O 1
#

Secondary structure (DSSP, 8-state):
-PPPPP------HHHHHHHHHHHHHHH--SHHHHHHHHHHHHHTT-TT-TTTHHHHHHHHHHTT-TTTS--

pLDDT: mean 77.78, std 15.38, range [43.47, 92.5]

Radius of gyration: 16.1 Å; chains: 1; bounding box: 40×31×46 Å

Organism: Punica granatum (NCBI:txid22663)

Foldseek 3Di:
DDDDPDPDDPCDPVNVVVVVLVVQLVVDDEPVSLVVSQVVCVVVVNVVPPVVVVSSVVSCVVNVVPVVVPD